Protein AF-A0A952VSL8-F1 (afdb_monomer)

Sequence (160 aa):
MIRKGLMVWLLGTVILASGCTTGPVSQVTELKNSGFMSLWNTYADCKSTSDLAQATSDLTQLRSASQEANEGFILPLPTHLERLVANPTSRVAVDVEAMAVACALHTGELALNQGQTDIARDLLVSVIKLHKEEGSYYVLKAKTLLAKLGQGINVSFNVH

Radius of gyration: 28.3 Å; Cα contacts (8 Å, |Δi|>4): 121; chains: 1; bounding box: 116×32×59 Å

Mean predicted aligned error: 14.36 Å

pLDDT: mean 77.21, std 19.3, range [38.88, 98.5]

Secondary structure (DSSP, 8-state):
--SSSSTTSSSSS-------------HHHHHHHHHHHHHHHHHHHHHH---HHHHHHHHHHHHHHHHHHHH-------HHHHHHHSS-----SS-HHHHHHHHHHHHHHHHHHTT-HHHHHHHHHHHHHH---TTSHHHHHHHHHHHHHHHHHHHS----

Nearest PDB structures (foldseek):
  7np7-assembly1_DB  TM=3.882E-01  e=6.178E+00  Mycobacterium tuberculosis H37Rv
  8amz-assembly1_S  TM=2.641E-01  e=7.979E+00  Spinacia oleracea

Structure (mmCIF, N/CA/C/O backbone):
data_AF-A0A952VSL8-F1
#
_entry.id   AF-A0A952VSL8-F1
#
loop_
_atom_site.group_PDB
_atom_site.id
_atom_site.type_symbol
_atom_site.label_atom_id
_atom_site.label_alt_id
_atom_site.label_comp_id
_atom_site.label_asym_id
_atom_site.label_entity_id
_atom_site.label_seq_id
_atom_site.pdbx_PDB_ins_code
_atom_site.Cartn_x
_atom_site.Cartn_y
_atom_site.Cartn_z
_atom_site.occupancy
_atom_site.B_iso_or_equiv
_atom_site.auth_seq_id
_atom_site.auth_comp_id
_atom_site.auth_asym_id
_atom_site.auth_atom_id
_atom_site.pdbx_PDB_model_num
ATOM 1 N N . MET A 1 1 ? 85.077 13.350 4.348 1.00 45.88 1 MET A N 1
ATOM 2 C CA . MET A 1 1 ? 84.126 12.325 3.855 1.00 45.88 1 MET A CA 1
ATOM 3 C C . MET A 1 1 ? 82.676 12.781 4.071 1.00 45.88 1 MET A C 1
ATOM 5 O O . MET A 1 1 ? 81.963 12.164 4.836 1.00 45.88 1 MET A O 1
ATOM 9 N N . ILE A 1 2 ? 82.206 13.845 3.410 1.00 51.75 2 ILE A N 1
ATOM 10 C CA . ILE A 1 2 ? 80.783 14.253 3.412 1.00 51.75 2 ILE A CA 1
ATOM 11 C C . ILE A 1 2 ? 80.471 14.685 1.979 1.00 51.75 2 ILE A C 1
ATOM 13 O O . ILE A 1 2 ? 80.706 15.831 1.619 1.00 51.75 2 ILE A O 1
ATOM 17 N N . ARG A 1 3 ? 80.097 13.751 1.097 1.00 52.50 3 ARG A N 1
ATOM 18 C CA . ARG A 1 3 ? 79.682 14.110 -0.280 1.00 52.50 3 ARG A CA 1
ATOM 19 C C . ARG A 1 3 ? 78.838 13.071 -1.023 1.00 52.50 3 ARG A C 1
ATOM 21 O O . ARG A 1 3 ? 78.484 13.314 -2.165 1.00 52.50 3 ARG A O 1
ATOM 28 N N . LYS A 1 4 ? 78.491 11.934 -0.407 1.00 48.53 4 LYS A N 1
ATOM 29 C CA . LYS A 1 4 ? 77.766 10.845 -1.094 1.00 48.53 4 LYS A CA 1
ATOM 30 C C . LYS A 1 4 ? 76.334 10.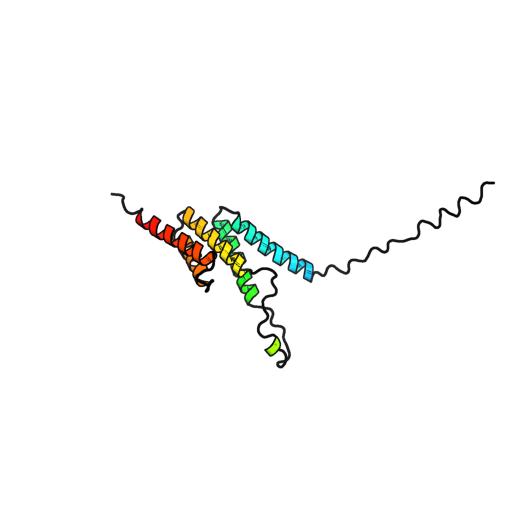603 -0.599 1.00 48.53 4 LYS A C 1
ATOM 32 O O . LYS A 1 4 ? 75.619 9.832 -1.218 1.00 48.53 4 LYS A O 1
ATOM 37 N N . GLY A 1 5 ? 75.899 11.278 0.469 1.00 46.94 5 GLY A N 1
ATOM 38 C CA . GLY A 1 5 ? 74.575 11.053 1.069 1.00 46.94 5 GLY A CA 1
ATOM 39 C C . GLY A 1 5 ? 73.438 11.915 0.514 1.00 46.94 5 GLY A C 1
ATOM 40 O O . GLY A 1 5 ? 72.282 11.586 0.736 1.00 46.94 5 GLY A O 1
ATOM 41 N N . LEU A 1 6 ? 73.733 13.004 -0.207 1.00 50.53 6 LEU A N 1
ATOM 42 C CA . LEU A 1 6 ? 72.692 13.952 -0.635 1.00 50.53 6 LEU A CA 1
ATOM 43 C C . LEU A 1 6 ? 72.021 13.561 -1.964 1.00 50.53 6 LEU A C 1
ATOM 45 O O . LEU A 1 6 ? 70.898 13.967 -2.237 1.00 50.53 6 LEU A O 1
ATOM 49 N N . MET A 1 7 ? 72.685 12.755 -2.798 1.00 48.66 7 MET A N 1
ATOM 50 C CA . MET A 1 7 ? 72.186 12.438 -4.144 1.00 48.66 7 MET A CA 1
ATOM 51 C C . MET A 1 7 ? 71.231 11.232 -4.177 1.00 48.66 7 MET A C 1
ATOM 53 O O . MET A 1 7 ? 70.538 11.026 -5.166 1.00 48.66 7 MET A O 1
ATOM 57 N N . VAL A 1 8 ? 71.149 10.462 -3.084 1.00 50.72 8 VAL A N 1
ATOM 58 C CA . VAL A 1 8 ? 70.276 9.275 -2.955 1.00 50.72 8 VAL A CA 1
ATOM 59 C C . VAL A 1 8 ? 68.987 9.602 -2.188 1.00 50.72 8 VAL A C 1
ATOM 61 O O . VAL A 1 8 ? 68.284 8.716 -1.727 1.00 50.72 8 VAL A O 1
ATOM 64 N N . TRP A 1 9 ? 68.661 10.885 -2.022 1.00 48.38 9 TRP A N 1
ATOM 65 C CA . TRP A 1 9 ? 67.376 11.303 -1.448 1.00 48.38 9 TRP A CA 1
ATOM 66 C C . TRP A 1 9 ? 66.485 12.045 -2.454 1.00 48.38 9 TRP A C 1
ATOM 68 O O . TRP A 1 9 ? 65.303 12.244 -2.209 1.00 48.38 9 TRP A O 1
ATOM 78 N N . LEU A 1 10 ? 67.024 12.384 -3.630 1.00 50.47 10 LEU A N 1
ATOM 79 C CA . LEU A 1 10 ? 66.299 13.065 -4.709 1.00 50.47 10 LEU A CA 1
ATOM 80 C C . LEU A 1 10 ? 65.684 12.117 -5.754 1.00 50.47 10 LEU A C 1
ATOM 82 O O . LEU A 1 10 ? 64.912 12.571 -6.588 1.00 50.47 10 LEU A O 1
ATOM 86 N N . LEU A 1 11 ? 65.982 10.812 -5.707 1.00 50.44 11 LEU A N 1
ATOM 87 C CA . LEU A 1 11 ? 65.423 9.818 -6.641 1.00 50.44 11 LEU A CA 1
ATOM 88 C C . LEU A 1 11 ? 64.222 9.029 -6.083 1.00 50.44 11 LEU A C 1
ATOM 90 O O . LEU A 1 11 ? 63.655 8.207 -6.795 1.00 50.44 11 LEU A O 1
ATOM 94 N N . GLY A 1 12 ? 63.837 9.248 -4.821 1.00 53.00 12 GLY A N 1
ATOM 95 C CA . GLY A 1 12 ? 62.789 8.467 -4.147 1.00 53.00 12 GLY A CA 1
ATOM 96 C C . GLY A 1 12 ? 61.372 9.043 -4.241 1.00 53.00 12 GLY A C 1
ATOM 97 O O . GLY A 1 12 ? 60.427 8.389 -3.816 1.00 53.00 12 GLY A O 1
ATOM 98 N N . THR A 1 13 ? 61.201 10.251 -4.780 1.00 56.59 13 THR A N 1
ATOM 99 C CA . THR A 1 13 ? 59.925 10.995 -4.763 1.00 56.59 13 THR A CA 1
ATOM 100 C C . THR A 1 13 ? 59.254 11.105 -6.134 1.00 56.59 13 THR A C 1
ATOM 102 O O . THR A 1 13 ? 58.374 11.939 -6.330 1.00 56.59 13 THR A O 1
ATOM 105 N N . VAL A 1 14 ? 59.629 10.246 -7.087 1.00 57.12 14 VAL A N 1
ATOM 106 C CA . VAL A 1 14 ? 59.016 10.181 -8.426 1.00 57.12 14 VAL A CA 1
ATOM 107 C C . VAL A 1 14 ? 58.495 8.769 -8.695 1.00 57.12 14 VAL A C 1
ATOM 109 O O . VAL A 1 14 ? 58.847 8.128 -9.676 1.00 57.12 14 VAL A O 1
ATOM 112 N N . ILE A 1 15 ? 57.640 8.257 -7.811 1.00 59.16 15 ILE A N 1
ATOM 113 C CA . ILE A 1 15 ? 56.633 7.271 -8.222 1.00 59.16 15 ILE A CA 1
ATOM 114 C C . ILE A 1 15 ? 55.286 7.917 -7.944 1.00 59.16 15 ILE A C 1
ATOM 116 O O . ILE A 1 15 ? 54.659 7.779 -6.898 1.00 59.16 15 ILE A O 1
ATOM 120 N N . LEU A 1 16 ? 54.951 8.751 -8.919 1.00 56.22 16 LEU A N 1
ATOM 121 C CA . LEU A 1 16 ? 53.681 9.405 -9.119 1.00 56.22 16 LEU A CA 1
ATOM 122 C C . LEU A 1 16 ? 52.579 8.347 -9.139 1.00 56.22 16 LEU A C 1
ATOM 124 O O . LEU A 1 16 ? 52.547 7.493 -10.018 1.00 56.22 16 LEU A O 1
ATOM 128 N N . ALA A 1 17 ? 51.699 8.429 -8.147 1.00 58.47 17 ALA A N 1
ATOM 129 C CA . ALA A 1 17 ? 50.256 8.496 -8.332 1.00 58.47 17 ALA A CA 1
ATOM 130 C C . ALA A 1 17 ? 49.717 7.938 -9.667 1.00 58.47 17 ALA A C 1
ATOM 132 O O . ALA A 1 17 ? 49.154 8.674 -10.474 1.00 58.47 17 ALA A O 1
ATOM 133 N N . SER A 1 18 ? 49.789 6.625 -9.875 1.00 54.34 18 SER A N 1
ATOM 134 C CA . SER A 1 18 ? 48.841 5.923 -10.741 1.00 54.34 18 SER A CA 1
ATOM 135 C C . SER A 1 18 ? 47.558 5.672 -9.945 1.00 54.34 18 SER A C 1
ATOM 137 O O . SER A 1 18 ? 47.170 4.540 -9.669 1.00 54.34 18 SER A O 1
ATOM 139 N N . GLY A 1 19 ? 46.904 6.755 -9.517 1.00 51.16 19 GLY A N 1
ATOM 140 C CA . GLY A 1 19 ? 45.511 6.665 -9.107 1.00 51.16 19 GLY A CA 1
ATOM 141 C C . GLY A 1 19 ? 44.710 6.285 -10.345 1.00 51.16 19 GLY A C 1
ATOM 142 O O . GLY A 1 19 ? 44.740 7.024 -11.329 1.00 51.16 19 GLY A O 1
ATOM 143 N N . CYS A 1 20 ? 44.051 5.123 -10.328 1.00 58.09 20 CYS A N 1
ATOM 144 C CA . CYS A 1 20 ? 43.052 4.770 -11.331 1.00 58.09 20 CYS A CA 1
ATOM 145 C C . CYS A 1 20 ? 42.132 5.974 -11.521 1.00 58.09 20 CYS A C 1
ATOM 147 O O . CYS A 1 20 ? 41.443 6.376 -10.581 1.00 58.09 20 CYS A O 1
ATOM 149 N N . THR A 1 21 ? 42.133 6.565 -12.714 1.00 53.25 21 THR A N 1
ATOM 150 C CA . THR A 1 21 ? 41.111 7.540 -13.054 1.00 53.25 21 THR A CA 1
ATOM 151 C C . THR A 1 21 ? 39.798 6.775 -13.036 1.00 53.25 21 THR A C 1
ATOM 153 O O . THR A 1 21 ? 39.557 5.872 -13.839 1.00 53.25 21 THR A O 1
ATOM 156 N N . THR A 1 22 ? 38.960 7.076 -12.051 1.00 58.69 22 THR A N 1
ATOM 157 C CA . THR A 1 22 ? 37.545 6.763 -12.134 1.00 58.69 22 THR A CA 1
ATOM 158 C C . THR A 1 22 ? 37.076 7.386 -13.442 1.00 58.69 22 THR A C 1
ATOM 160 O O . THR A 1 22 ? 37.094 8.607 -13.605 1.00 58.69 22 THR A O 1
ATOM 163 N N . GLY A 1 23 ? 36.760 6.537 -14.426 1.00 56.03 23 GLY A N 1
ATOM 164 C CA . GLY A 1 23 ? 36.106 6.980 -15.652 1.00 56.03 23 GLY A CA 1
ATOM 165 C C . GLY A 1 23 ? 34.896 7.841 -15.286 1.00 56.03 23 GLY A C 1
ATOM 166 O O . GLY A 1 23 ? 34.385 7.695 -14.169 1.00 56.03 23 GLY A O 1
ATOM 167 N N . PRO A 1 24 ? 34.460 8.756 -16.172 1.00 52.62 24 PRO A N 1
ATOM 168 C CA . PRO A 1 24 ? 33.366 9.665 -15.865 1.00 52.62 24 PRO A CA 1
ATOM 169 C C . PRO A 1 24 ? 32.234 8.853 -15.247 1.00 52.62 24 PRO A C 1
ATOM 171 O O . PRO A 1 24 ? 31.755 7.899 -15.872 1.00 52.62 24 PRO A O 1
ATOM 174 N N . VAL A 1 25 ? 31.892 9.171 -13.990 1.00 50.34 25 VAL A N 1
ATOM 175 C CA . VAL A 1 25 ? 30.727 8.596 -13.321 1.00 50.34 25 VAL A CA 1
ATOM 176 C C . VAL A 1 25 ? 29.603 8.803 -14.309 1.00 50.34 25 VAL A C 1
ATOM 178 O O . VAL A 1 25 ? 29.260 9.932 -14.659 1.00 50.34 25 VAL A O 1
ATOM 181 N N . SER A 1 26 ? 29.157 7.698 -14.899 1.00 50.81 26 SER A N 1
ATOM 182 C CA . SER A 1 26 ? 28.161 7.756 -15.945 1.00 50.81 26 SER A CA 1
ATOM 183 C C . SER A 1 26 ? 26.937 8.357 -15.280 1.00 50.81 26 SER A C 1
ATOM 185 O O . SER A 1 26 ? 26.358 7.727 -14.401 1.00 50.81 26 SER A O 1
ATOM 187 N N . GLN A 1 27 ? 26.562 9.577 -15.665 1.00 51.06 27 GLN A N 1
ATOM 188 C CA . GLN A 1 27 ? 25.383 10.274 -15.135 1.00 51.06 27 GLN A CA 1
ATOM 189 C C . GLN A 1 27 ? 24.129 9.385 -15.218 1.00 51.06 27 GLN A C 1
ATOM 191 O O . GLN A 1 27 ? 23.224 9.481 -14.400 1.00 51.06 27 GLN A O 1
ATOM 196 N N . VAL A 1 28 ? 24.121 8.438 -16.162 1.00 52.19 28 VAL A N 1
ATOM 197 C CA . VAL A 1 28 ? 23.119 7.377 -16.317 1.00 52.19 28 VAL A CA 1
ATOM 198 C C . VAL A 1 28 ? 23.053 6.421 -15.113 1.00 52.19 28 VAL A C 1
ATOM 200 O O . VAL A 1 28 ? 21.965 5.998 -14.734 1.00 52.19 28 VAL A O 1
ATOM 203 N N . THR A 1 29 ? 24.185 6.061 -14.507 1.00 50.28 29 THR A N 1
ATOM 204 C CA . THR A 1 29 ? 24.248 5.207 -13.309 1.00 50.28 29 THR A CA 1
ATOM 205 C C . THR A 1 29 ? 23.801 5.975 -12.068 1.00 50.28 29 THR A C 1
ATOM 207 O O . THR A 1 29 ? 23.069 5.427 -11.251 1.00 50.28 29 THR A O 1
ATOM 210 N N . GLU A 1 30 ? 24.173 7.250 -11.949 1.00 47.84 30 GLU A N 1
ATOM 211 C CA . GLU A 1 30 ? 23.774 8.113 -10.829 1.00 47.84 30 GLU A CA 1
ATOM 212 C C . GLU A 1 30 ? 22.266 8.428 -10.853 1.00 47.84 30 GLU A C 1
ATOM 214 O O . GLU A 1 30 ? 21.598 8.299 -9.829 1.00 47.84 30 GLU A O 1
ATOM 219 N N . LEU A 1 31 ? 21.701 8.707 -12.037 1.00 50.75 31 LEU A N 1
ATOM 220 C CA . LEU A 1 31 ? 20.264 8.942 -12.236 1.00 50.75 31 LEU A CA 1
ATOM 221 C C . LEU A 1 31 ? 19.409 7.680 -12.007 1.00 50.75 31 LEU A C 1
ATOM 223 O O . LEU A 1 31 ? 18.290 7.759 -11.507 1.00 50.75 31 LEU A O 1
ATOM 227 N N . LYS A 1 32 ? 19.925 6.492 -12.347 1.00 55.00 32 LYS A N 1
ATOM 228 C CA . LYS A 1 32 ? 19.239 5.221 -12.055 1.00 55.00 32 LYS A CA 1
ATOM 229 C C . LYS A 1 32 ? 19.291 4.866 -10.571 1.00 55.00 32 LYS A C 1
ATOM 231 O O . LYS A 1 32 ? 18.315 4.340 -10.039 1.00 55.00 32 LYS A O 1
ATOM 236 N N . ASN A 1 33 ? 20.408 5.163 -9.906 1.00 56.66 33 ASN A N 1
ATOM 237 C CA . ASN A 1 33 ? 20.562 4.911 -8.478 1.00 56.66 33 ASN A CA 1
ATOM 238 C C . ASN A 1 33 ? 19.663 5.844 -7.649 1.00 56.66 33 ASN A C 1
ATOM 240 O O . ASN A 1 33 ? 19.052 5.398 -6.683 1.00 56.66 33 ASN A O 1
ATOM 244 N N . SER A 1 34 ? 19.508 7.109 -8.061 1.00 61.25 34 SER A N 1
ATOM 245 C CA . SER A 1 34 ? 18.589 8.044 -7.402 1.00 61.25 34 SER A CA 1
ATOM 246 C C . SER A 1 34 ? 17.120 7.640 -7.563 1.00 61.25 34 SER A C 1
ATOM 248 O O . SER A 1 34 ? 16.379 7.693 -6.586 1.00 61.25 34 SER A O 1
ATOM 250 N N . GLY A 1 35 ? 16.709 7.155 -8.742 1.00 76.88 35 GLY A N 1
ATOM 251 C CA . GLY A 1 35 ? 15.349 6.647 -8.964 1.00 76.88 35 GLY A CA 1
A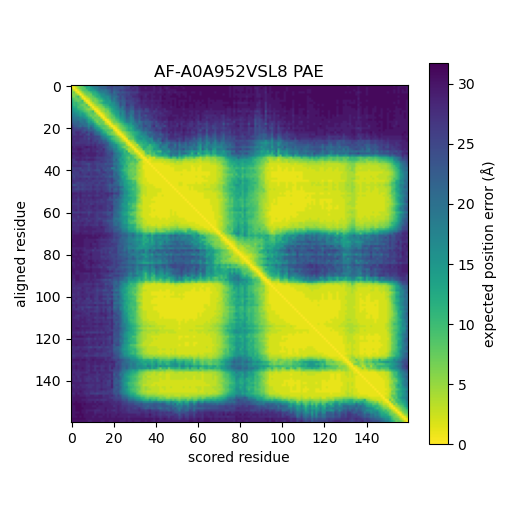TOM 252 C C . GLY A 1 35 ? 15.023 5.419 -8.109 1.00 76.88 35 GLY A C 1
ATOM 253 O O . GLY A 1 35 ? 13.994 5.385 -7.436 1.00 76.88 35 GLY A O 1
ATOM 254 N N . PHE A 1 36 ? 15.930 4.435 -8.067 1.00 77.38 36 PHE A N 1
ATOM 255 C CA . PHE A 1 36 ? 15.766 3.251 -7.219 1.00 77.38 36 PHE A CA 1
ATOM 256 C C . PHE A 1 36 ? 15.694 3.609 -5.728 1.00 77.38 36 PHE A C 1
ATOM 258 O O . PHE A 1 36 ? 14.758 3.202 -5.039 1.00 77.38 36 PHE A O 1
ATOM 265 N N . MET A 1 37 ? 16.660 4.391 -5.237 1.00 86.00 37 MET A N 1
ATOM 266 C CA . MET A 1 37 ? 16.702 4.787 -3.828 1.00 86.00 37 MET A CA 1
ATOM 267 C C . MET A 1 37 ? 15.488 5.634 -3.445 1.00 86.00 37 MET A C 1
ATOM 269 O O . MET A 1 37 ? 14.976 5.481 -2.342 1.00 86.00 37 MET A O 1
ATOM 273 N N . SER A 1 38 ? 14.977 6.469 -4.356 1.00 89.56 38 SER A N 1
ATOM 274 C CA . SER A 1 38 ? 13.735 7.211 -4.133 1.00 89.56 38 SER A CA 1
ATOM 275 C C . SER A 1 38 ? 12.553 6.271 -3.910 1.00 89.56 38 SER A C 1
ATOM 277 O O . SER A 1 38 ? 11.843 6.438 -2.927 1.00 89.56 38 SER A O 1
ATOM 279 N N . LEU A 1 39 ? 12.356 5.267 -4.773 1.00 91.50 39 LEU A N 1
ATOM 280 C CA . LEU A 1 39 ? 11.256 4.306 -4.620 1.00 91.50 39 LEU A CA 1
ATOM 281 C C . LEU A 1 39 ? 11.387 3.494 -3.332 1.00 91.50 39 LEU A C 1
ATOM 283 O O . LEU A 1 39 ? 10.398 3.267 -2.636 1.00 91.50 39 LEU A O 1
ATOM 287 N N . TRP A 1 40 ? 12.608 3.071 -3.005 1.00 92.94 40 TRP A N 1
ATOM 288 C CA . TRP A 1 40 ? 12.882 2.352 -1.767 1.00 92.94 40 TRP A CA 1
ATOM 289 C C . TRP A 1 40 ? 12.556 3.192 -0.530 1.00 92.94 40 TRP A C 1
ATOM 291 O O . TRP A 1 40 ? 11.915 2.684 0.388 1.00 92.94 40 TRP A O 1
ATOM 301 N N . ASN A 1 41 ? 12.939 4.472 -0.528 1.00 94.75 41 ASN A N 1
ATOM 302 C CA . ASN A 1 41 ? 12.623 5.400 0.555 1.00 94.75 41 ASN A CA 1
ATOM 303 C C . ASN A 1 41 ? 11.111 5.610 0.679 1.00 94.75 41 ASN A C 1
ATOM 305 O O . ASN A 1 41 ? 10.578 5.377 1.755 1.00 94.75 41 ASN A O 1
ATOM 309 N N . THR A 1 42 ? 10.402 5.906 -0.417 1.00 96.75 42 THR A N 1
ATOM 310 C CA . THR A 1 42 ? 8.932 6.036 -0.414 1.00 96.75 42 THR A CA 1
ATOM 311 C C . THR A 1 42 ? 8.250 4.789 0.164 1.00 96.75 42 THR A C 1
ATOM 313 O O . THR A 1 42 ? 7.308 4.879 0.949 1.00 96.75 42 THR A O 1
ATOM 316 N N . TYR A 1 43 ? 8.726 3.594 -0.192 1.00 96.69 43 TYR A N 1
ATOM 317 C CA . TYR A 1 43 ? 8.213 2.349 0.378 1.00 96.69 43 TYR A CA 1
ATOM 318 C C . TYR A 1 43 ? 8.521 2.203 1.872 1.00 96.69 43 TYR A C 1
ATOM 320 O O . TYR A 1 43 ? 7.636 1.817 2.640 1.00 96.69 43 TYR A O 1
ATOM 328 N N . ALA A 1 44 ? 9.751 2.495 2.292 1.00 97.38 44 ALA A N 1
ATOM 329 C CA . ALA A 1 44 ? 10.151 2.429 3.693 1.00 97.38 44 ALA A CA 1
ATOM 330 C C . ALA A 1 44 ? 9.355 3.424 4.558 1.00 97.38 44 ALA A C 1
ATOM 332 O O . ALA A 1 44 ? 8.892 3.062 5.645 1.00 97.38 44 ALA A O 1
ATOM 333 N N . ASP A 1 45 ? 9.129 4.632 4.046 1.00 98.12 45 ASP A N 1
ATOM 334 C CA . ASP A 1 45 ? 8.324 5.677 4.677 1.00 98.12 45 ASP A CA 1
ATOM 335 C C . ASP A 1 45 ? 6.869 5.217 4.808 1.00 98.12 45 ASP A C 1
ATOM 337 O O . ASP A 1 45 ? 6.345 5.158 5.925 1.00 98.12 45 ASP A O 1
ATOM 341 N N . CYS A 1 46 ? 6.264 4.719 3.722 1.00 98.44 46 CYS A N 1
ATOM 342 C CA . CYS A 1 46 ? 4.918 4.150 3.768 1.00 98.44 46 CYS A CA 1
ATOM 343 C C . CYS A 1 46 ? 4.788 3.033 4.813 1.00 98.44 46 CYS A C 1
ATOM 345 O O . CYS A 1 46 ? 3.798 2.958 5.536 1.00 98.44 46 CYS A O 1
ATOM 347 N N . LYS A 1 47 ? 5.781 2.140 4.911 1.00 97.50 47 LYS A N 1
ATOM 348 C CA . LYS A 1 47 ? 5.745 0.999 5.836 1.00 97.50 47 LYS A CA 1
ATOM 349 C C . LYS A 1 47 ? 5.952 1.371 7.299 1.00 97.50 47 LYS A C 1
ATOM 351 O O . LYS A 1 47 ? 5.557 0.580 8.158 1.00 97.50 47 LYS A O 1
ATOM 356 N N . SER A 1 48 ? 6.582 2.505 7.579 1.00 97.94 48 SER A N 1
ATOM 357 C CA . SER A 1 48 ? 6.922 2.935 8.937 1.00 97.94 48 SER A CA 1
ATOM 358 C C . SER A 1 48 ? 5.986 4.010 9.485 1.00 97.94 48 SER A C 1
ATOM 360 O O . SER A 1 48 ? 5.832 4.110 10.703 1.00 97.94 48 SER A O 1
ATOM 362 N N . THR A 1 49 ? 5.327 4.778 8.616 1.00 98.06 49 THR A N 1
ATOM 363 C CA . THR A 1 49 ? 4.424 5.848 9.037 1.00 98.06 49 THR A CA 1
ATOM 364 C C . THR A 1 49 ? 3.135 5.321 9.676 1.00 98.06 49 THR A C 1
ATOM 366 O O . THR A 1 49 ? 2.598 4.267 9.314 1.00 98.06 49 THR A O 1
ATOM 369 N N . SER A 1 50 ? 2.614 6.093 10.628 1.00 98.00 50 SER A N 1
ATOM 370 C CA . SER A 1 50 ? 1.274 5.952 11.210 1.00 98.00 50 SER A CA 1
ATOM 371 C C . SER A 1 50 ? 0.318 7.067 10.765 1.00 98.00 50 SER A C 1
ATOM 373 O O . SER A 1 50 ? -0.842 7.086 11.181 1.00 98.00 50 SER A O 1
ATOM 375 N N . ASP A 1 51 ? 0.781 7.986 9.913 1.00 98.19 51 ASP A N 1
ATOM 376 C CA . ASP A 1 51 ? -0.042 9.021 9.294 1.00 98.19 51 ASP A CA 1
ATOM 377 C C . ASP A 1 51 ? -0.683 8.468 8.014 1.00 98.19 51 ASP A C 1
ATOM 379 O O . ASP A 1 51 ? 0.004 8.050 7.078 1.00 98.19 51 ASP A O 1
ATOM 383 N N . LEU A 1 52 ? -2.020 8.458 7.972 1.00 98.00 52 LEU A N 1
ATOM 384 C CA . LEU A 1 52 ? -2.759 7.912 6.838 1.00 98.00 52 LEU A CA 1
ATOM 385 C C . LEU A 1 52 ? -2.609 8.771 5.583 1.00 98.00 52 LEU A C 1
ATOM 387 O O . LEU A 1 52 ? -2.565 8.222 4.480 1.00 98.00 52 LEU A O 1
ATOM 391 N N . ALA A 1 53 ? -2.522 10.092 5.730 1.00 98.06 53 ALA A N 1
ATOM 392 C CA . ALA A 1 53 ? -2.341 10.991 4.600 1.00 98.06 53 ALA A CA 1
ATOM 393 C C . ALA A 1 53 ? -0.969 10.761 3.959 1.00 98.06 53 ALA A C 1
ATOM 395 O O . ALA A 1 53 ? -0.885 10.602 2.740 1.00 98.06 53 ALA A O 1
ATOM 396 N N . GLN A 1 54 ? 0.077 10.632 4.783 1.00 98.38 54 GLN A N 1
ATOM 397 C CA . GLN A 1 54 ? 1.418 10.293 4.309 1.00 98.38 54 GLN A CA 1
ATOM 398 C C . GLN A 1 54 ? 1.432 8.926 3.612 1.00 98.38 54 GLN A C 1
ATOM 400 O O . GLN A 1 54 ? 1.825 8.836 2.452 1.00 98.38 54 GLN A O 1
ATOM 405 N N . ALA A 1 55 ? 0.894 7.881 4.254 1.00 98.50 55 ALA A N 1
ATOM 406 C CA . ALA A 1 55 ? 0.838 6.538 3.671 1.00 98.50 55 ALA A CA 1
ATOM 407 C C . ALA A 1 55 ? 0.050 6.488 2.347 1.00 98.50 55 ALA A C 1
ATOM 409 O O . ALA A 1 55 ? 0.353 5.694 1.457 1.00 98.50 55 ALA A O 1
ATOM 410 N N . THR A 1 56 ? -0.980 7.325 2.201 1.00 98.25 56 THR A N 1
ATOM 411 C CA . THR A 1 56 ? -1.767 7.437 0.962 1.00 98.25 56 THR A CA 1
ATOM 412 C C . THR A 1 56 ? -0.989 8.161 -0.137 1.00 98.25 56 THR A C 1
ATOM 414 O O . THR A 1 56 ? -1.045 7.755 -1.303 1.00 98.25 56 THR A O 1
ATOM 417 N N . SER A 1 57 ? -0.245 9.210 0.221 1.00 98.38 57 SER A N 1
ATOM 418 C CA . SER A 1 57 ? 0.643 9.927 -0.697 1.00 98.38 57 SER A CA 1
ATOM 419 C C . SER A 1 57 ? 1.741 9.005 -1.231 1.00 98.38 57 SER A C 1
ATOM 421 O O . SER A 1 57 ? 1.890 8.860 -2.446 1.00 98.38 57 SER A O 1
ATOM 423 N N . ASP A 1 58 ? 2.436 8.302 -0.337 1.00 98.31 58 ASP A N 1
ATOM 424 C CA . ASP A 1 58 ? 3.513 7.375 -0.695 1.00 98.31 58 ASP A CA 1
ATOM 425 C C . ASP A 1 58 ? 2.997 6.230 -1.577 1.00 98.31 58 ASP A C 1
ATOM 427 O O . ASP A 1 58 ? 3.593 5.890 -2.601 1.00 98.31 58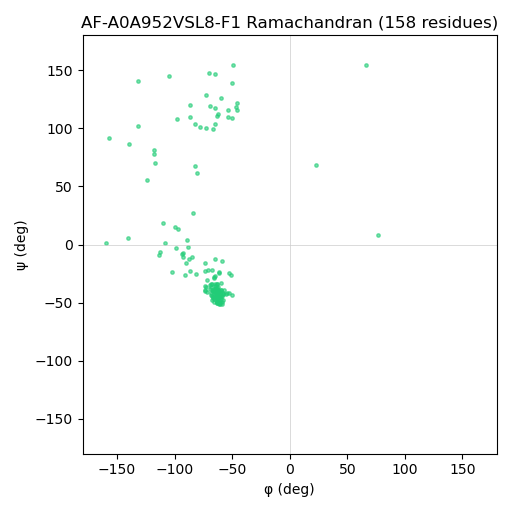 ASP A O 1
ATOM 431 N N . LEU A 1 59 ? 1.824 5.679 -1.238 1.00 97.88 59 LEU A N 1
ATOM 432 C CA . LEU A 1 59 ? 1.152 4.675 -2.061 1.00 97.88 59 LEU A CA 1
ATOM 433 C C . LEU A 1 59 ? 0.857 5.185 -3.474 1.00 97.88 59 LEU A C 1
ATOM 435 O O . LEU A 1 59 ? 1.017 4.446 -4.447 1.00 97.88 59 LEU A O 1
ATOM 439 N N . THR A 1 60 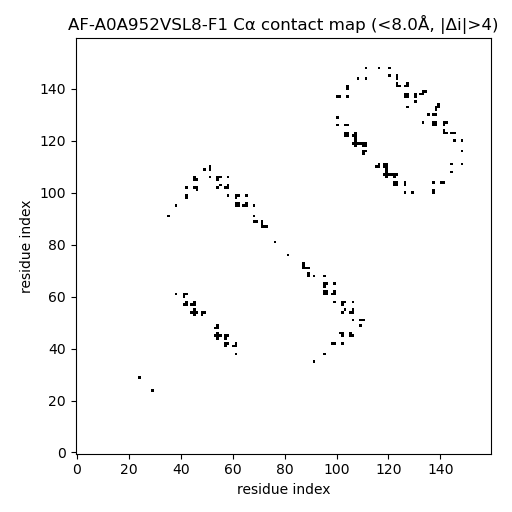? 0.392 6.426 -3.594 1.00 97.31 60 THR A N 1
ATOM 440 C CA . THR A 1 60 ? 0.082 7.029 -4.894 1.00 97.31 60 THR A CA 1
ATOM 441 C C . THR A 1 60 ? 1.344 7.140 -5.741 1.00 97.31 60 THR A C 1
ATOM 443 O O . THR A 1 60 ? 1.332 6.735 -6.901 1.00 97.31 60 THR A O 1
ATOM 446 N N . GLN A 1 61 ? 2.453 7.585 -5.147 1.00 96.12 61 GLN A N 1
ATOM 447 C CA . GLN A 1 61 ? 3.739 7.666 -5.833 1.00 96.12 61 GLN A CA 1
ATOM 448 C C . GLN A 1 61 ? 4.232 6.288 -6.308 1.00 96.12 61 GLN A C 1
ATOM 450 O O . GLN A 1 61 ? 4.638 6.146 -7.462 1.00 96.12 61 GLN A O 1
ATOM 455 N N . LEU A 1 62 ? 4.144 5.255 -5.461 1.00 94.56 62 LEU A N 1
ATOM 456 C CA . LEU A 1 62 ? 4.534 3.887 -5.830 1.00 94.56 62 LEU A CA 1
ATOM 457 C C . LEU A 1 62 ? 3.653 3.302 -6.940 1.00 94.56 62 LEU A C 1
ATOM 459 O O . LEU A 1 62 ? 4.158 2.608 -7.820 1.00 94.56 62 LEU A O 1
ATOM 463 N N . ARG A 1 63 ? 2.344 3.584 -6.932 1.00 93.94 63 ARG A N 1
ATOM 464 C CA . ARG A 1 63 ? 1.425 3.142 -7.993 1.00 93.94 63 ARG A CA 1
ATOM 465 C C . ARG A 1 63 ? 1.755 3.781 -9.336 1.00 93.94 63 ARG A C 1
ATOM 467 O O . ARG A 1 63 ? 1.813 3.058 -10.326 1.00 93.94 63 ARG A O 1
ATOM 474 N N . SER A 1 64 ? 2.014 5.088 -9.364 1.00 91.88 64 SER A N 1
ATOM 475 C CA . SER A 1 64 ? 2.432 5.776 -10.591 1.00 91.88 64 SER A CA 1
ATOM 476 C C . SER A 1 64 ? 3.737 5.189 -11.134 1.00 91.88 64 SER A C 1
ATOM 478 O O . SER A 1 64 ? 3.815 4.835 -12.305 1.00 91.88 64 SER A O 1
ATOM 480 N N . ALA A 1 65 ? 4.727 4.963 -10.267 1.00 89.00 65 ALA A N 1
ATOM 481 C CA . ALA A 1 65 ? 5.992 4.354 -10.671 1.00 89.00 65 ALA A CA 1
ATOM 482 C C . ALA A 1 65 ? 5.839 2.901 -11.153 1.00 89.00 65 ALA A C 1
ATOM 484 O O . ALA A 1 65 ? 6.533 2.475 -12.072 1.00 89.00 65 ALA A O 1
ATOM 485 N N . SER A 1 66 ? 4.928 2.128 -10.555 1.00 86.94 66 SER A N 1
ATOM 486 C CA . SER A 1 66 ? 4.610 0.767 -11.002 1.00 86.94 66 SER A CA 1
ATOM 487 C C . SER A 1 66 ? 3.985 0.757 -12.401 1.00 86.94 66 SER A C 1
ATOM 489 O O . SER A 1 66 ? 4.311 -0.112 -13.209 1.00 86.94 66 SER A O 1
ATOM 491 N N . GLN A 1 67 ? 3.135 1.739 -12.714 1.00 84.19 67 GLN A N 1
ATOM 492 C CA . GLN A 1 67 ? 2.575 1.912 -14.056 1.00 84.19 67 GLN A CA 1
ATOM 493 C C . GLN A 1 67 ? 3.667 2.266 -15.073 1.00 84.19 67 GLN A C 1
ATOM 495 O O . GLN A 1 67 ? 3.799 1.570 -16.076 1.00 84.19 67 GLN A O 1
ATOM 500 N N . GLU A 1 68 ? 4.513 3.255 -14.775 1.00 80.81 68 GLU A N 1
ATOM 501 C CA . GLU A 1 68 ? 5.641 3.642 -15.638 1.00 80.81 68 GLU A CA 1
ATOM 502 C C . GLU A 1 68 ? 6.626 2.481 -15.867 1.00 80.81 68 GLU A C 1
ATOM 504 O O . GLU A 1 68 ? 7.113 2.264 -16.977 1.00 80.81 68 GLU A O 1
ATOM 509 N N . ALA A 1 69 ? 6.899 1.682 -14.830 1.00 73.81 69 ALA A N 1
ATOM 510 C CA . ALA A 1 69 ? 7.775 0.517 -14.928 1.00 73.81 69 ALA A CA 1
ATOM 511 C C . ALA A 1 69 ? 7.205 -0.591 -15.831 1.00 73.81 69 ALA A C 1
ATOM 513 O O . ALA A 1 69 ? 7.989 -1.348 -16.415 1.00 73.81 69 ALA A O 1
ATOM 514 N N . ASN A 1 70 ? 5.877 -0.681 -15.942 1.00 67.12 70 ASN A N 1
ATOM 515 C CA . ASN A 1 70 ? 5.171 -1.618 -16.815 1.00 67.12 70 ASN A CA 1
ATOM 516 C C . ASN A 1 70 ? 5.084 -1.136 -18.269 1.00 67.12 70 ASN A C 1
ATOM 518 O O . ASN A 1 70 ? 5.003 -1.970 -19.168 1.00 67.12 70 ASN A O 1
ATOM 522 N N . GLU A 1 71 ? 5.138 0.175 -18.523 1.00 65.12 71 GLU A N 1
ATOM 523 C CA . GLU A 1 71 ? 5.102 0.716 -19.889 1.00 65.12 71 GLU A CA 1
ATOM 524 C C . GLU A 1 71 ? 6.358 0.370 -20.703 1.00 65.12 71 GLU A C 1
ATOM 526 O O . GLU A 1 71 ? 6.280 0.268 -21.926 1.00 65.12 71 GLU A O 1
ATOM 531 N N . GLY A 1 72 ? 7.473 0.063 -20.031 1.00 58.62 72 GLY A N 1
ATOM 532 C CA . GLY A 1 72 ? 8.655 -0.551 -20.632 1.00 58.62 72 GLY A CA 1
ATOM 533 C C . GLY A 1 72 ? 9.383 0.330 -21.656 1.00 58.62 72 GLY A C 1
ATOM 534 O O . GLY A 1 72 ? 8.842 1.216 -22.309 1.00 58.62 72 GLY A O 1
ATOM 535 N N . PHE A 1 73 ? 10.678 0.084 -21.834 1.00 61.38 73 PHE A N 1
ATOM 536 C CA . PHE A 1 73 ? 11.417 0.692 -22.938 1.00 61.38 73 PHE A CA 1
ATOM 537 C C . PHE A 1 73 ? 11.272 -0.187 -24.184 1.00 61.38 73 PHE A C 1
ATOM 539 O O . PHE A 1 73 ? 11.848 -1.277 -24.246 1.00 61.38 73 PHE A O 1
ATOM 546 N N . ILE A 1 74 ? 10.530 0.291 -25.185 1.00 58.94 74 ILE A N 1
ATOM 547 C CA . ILE A 1 74 ? 10.493 -0.319 -26.518 1.00 58.94 74 ILE A CA 1
ATOM 548 C C . ILE A 1 74 ? 11.768 0.107 -27.253 1.00 58.94 74 ILE A C 1
ATOM 550 O O . ILE A 1 74 ? 11.874 1.232 -27.743 1.00 58.94 74 ILE A O 1
ATOM 554 N N . LEU A 1 75 ? 12.763 -0.779 -27.323 1.00 61.72 75 LEU A N 1
ATOM 555 C CA . LEU A 1 75 ? 13.922 -0.556 -28.186 1.00 61.72 75 LEU A CA 1
ATOM 556 C C . LEU A 1 75 ? 13.445 -0.682 -29.646 1.00 61.72 75 LEU A C 1
ATOM 558 O O . LEU A 1 75 ? 12.970 -1.762 -30.005 1.00 61.72 75 LEU A O 1
ATOM 562 N N . PRO A 1 76 ? 13.559 0.360 -30.495 1.00 63.94 76 PRO A N 1
ATOM 563 C CA . PRO A 1 76 ? 13.189 0.255 -31.900 1.00 63.94 76 PRO A CA 1
ATOM 564 C C . PRO A 1 76 ? 14.157 -0.711 -32.580 1.00 63.94 76 PRO A C 1
ATOM 566 O O . PRO A 1 76 ? 15.302 -0.377 -32.888 1.00 63.94 76 PRO A O 1
ATOM 569 N N . LEU A 1 77 ? 13.705 -1.946 -32.751 1.00 70.19 77 LEU A N 1
ATOM 570 C CA . LEU A 1 77 ? 14.478 -3.025 -33.336 1.00 70.19 77 LEU A CA 1
ATOM 571 C C . LEU A 1 77 ? 13.990 -3.291 -34.760 1.00 70.19 77 LEU A C 1
ATOM 573 O O . LEU A 1 77 ? 12.792 -3.206 -35.023 1.00 70.19 77 LEU A O 1
ATOM 577 N N . PRO A 1 78 ? 14.889 -3.665 -35.687 1.00 80.38 78 PRO A N 1
ATOM 578 C CA . PRO A 1 78 ? 14.479 -4.246 -36.958 1.00 80.38 78 PRO A CA 1
ATOM 579 C C . PRO A 1 78 ? 13.487 -5.394 -36.718 1.00 80.38 78 PRO A C 1
ATOM 581 O O . PRO A 1 78 ? 13.699 -6.212 -35.821 1.00 80.38 78 PRO A O 1
ATOM 584 N N . THR A 1 79 ? 12.437 -5.489 -37.535 1.00 77.00 79 THR A N 1
ATOM 585 C CA . THR A 1 79 ? 11.278 -6.397 -37.353 1.00 77.00 79 THR A CA 1
ATOM 586 C C . THR A 1 79 ? 11.635 -7.876 -37.139 1.00 77.00 79 THR A C 1
ATOM 588 O O . THR A 1 79 ? 10.874 -8.633 -36.536 1.00 77.00 79 THR A O 1
ATOM 591 N N . HIS A 1 80 ? 12.809 -8.313 -37.604 1.00 73.06 80 HIS A N 1
ATOM 592 C CA . HIS A 1 80 ? 13.329 -9.665 -37.374 1.00 73.06 80 HIS A CA 1
ATOM 593 C C . HIS A 1 80 ? 13.799 -9.915 -35.932 1.00 73.06 80 HIS A C 1
ATOM 595 O O . HIS A 1 80 ? 13.716 -11.045 -35.457 1.00 73.06 80 HIS A O 1
ATOM 601 N N . LEU A 1 81 ? 14.279 -8.882 -35.237 1.00 71.81 81 LEU A N 1
ATOM 602 C CA . LEU A 1 81 ? 14.753 -8.959 -33.853 1.00 71.81 81 LEU A CA 1
ATOM 603 C C . LEU A 1 81 ? 13.640 -8.681 -32.848 1.00 71.81 81 LEU A C 1
ATOM 605 O O . LEU A 1 81 ? 13.690 -9.206 -31.745 1.00 71.81 81 LEU A O 1
ATOM 609 N N . GLU A 1 82 ? 12.616 -7.923 -33.237 1.00 67.00 82 GLU A N 1
ATOM 610 C CA . GLU A 1 82 ? 11.488 -7.549 -32.380 1.00 67.00 82 GLU A CA 1
ATOM 611 C C . GLU A 1 82 ? 10.826 -8.774 -31.723 1.00 67.00 82 GLU A C 1
ATOM 613 O O . GLU A 1 82 ? 10.617 -8.789 -30.515 1.00 67.00 82 GLU A O 1
ATOM 618 N N . ARG A 1 83 ? 10.636 -9.878 -32.464 1.00 67.62 83 ARG A N 1
ATOM 619 C CA . ARG A 1 83 ? 10.095 -11.142 -31.916 1.00 67.62 83 ARG A CA 1
ATOM 620 C C . ARG A 1 83 ? 10.952 -11.786 -30.823 1.00 67.62 83 ARG A C 1
ATOM 622 O O . ARG A 1 83 ? 10.422 -12.551 -30.026 1.00 67.62 83 ARG A O 1
ATOM 629 N N . LEU A 1 84 ? 12.253 -11.506 -30.789 1.00 68.19 84 LEU A N 1
ATOM 630 C CA . LEU A 1 84 ? 13.176 -12.061 -29.795 1.00 68.19 84 LEU A CA 1
ATOM 631 C C . LEU A 1 84 ? 13.181 -11.250 -28.490 1.00 68.19 84 LEU A C 1
ATOM 633 O O . LEU A 1 84 ? 13.760 -11.696 -27.503 1.00 68.19 84 LEU A O 1
ATOM 637 N N . VAL A 1 85 ? 12.564 -10.062 -28.483 1.00 64.50 85 VAL A N 1
ATOM 638 C CA . VAL A 1 85 ? 12.652 -9.094 -27.375 1.00 64.50 85 VAL A CA 1
ATOM 639 C C . VAL A 1 85 ? 11.326 -8.390 -27.066 1.00 64.50 85 VAL A C 1
ATOM 641 O O . VAL A 1 85 ? 11.299 -7.528 -26.197 1.00 64.50 85 VAL A O 1
ATOM 644 N N . ALA A 1 86 ? 10.226 -8.785 -27.722 1.00 57.91 86 ALA A N 1
ATOM 645 C CA . ALA A 1 86 ? 8.900 -8.150 -27.670 1.00 57.91 86 ALA A CA 1
ATOM 646 C C . ALA A 1 86 ? 8.263 -8.059 -26.272 1.00 57.91 86 ALA A C 1
ATOM 648 O O . ALA A 1 86 ? 7.310 -7.312 -26.091 1.00 57.91 86 ALA A O 1
ATOM 649 N N . ASN A 1 87 ? 8.786 -8.788 -25.286 1.00 56.03 87 ASN A N 1
ATOM 650 C CA . ASN A 1 87 ? 8.431 -8.612 -23.882 1.00 56.03 87 ASN A CA 1
ATOM 651 C C . ASN A 1 87 ? 9.681 -8.197 -23.104 1.00 56.03 87 ASN A C 1
ATOM 653 O O . ASN A 1 87 ? 10.296 -9.049 -22.454 1.00 56.03 87 ASN A O 1
ATOM 657 N N . PRO A 1 88 ? 10.112 -6.925 -23.182 1.00 53.59 88 PRO A N 1
ATOM 658 C CA . PRO A 1 88 ? 11.166 -6.455 -22.305 1.00 53.59 88 PRO A CA 1
ATOM 659 C C . PRO A 1 88 ? 10.631 -6.500 -20.872 1.00 53.59 88 PRO A C 1
ATOM 661 O O . PRO A 1 88 ? 9.837 -5.657 -20.464 1.00 53.59 88 PRO A O 1
ATOM 664 N N . THR A 1 89 ? 11.050 -7.500 -20.096 1.00 53.22 89 THR A N 1
ATOM 665 C CA . THR A 1 89 ? 10.795 -7.526 -18.657 1.00 53.22 89 THR A CA 1
ATOM 666 C C . THR A 1 89 ? 11.440 -6.283 -18.058 1.00 53.22 89 THR A C 1
ATOM 668 O O . THR A 1 89 ? 12.627 -6.023 -18.294 1.00 53.22 89 THR A O 1
ATOM 671 N N . SER A 1 90 ? 10.653 -5.497 -17.324 1.00 54.22 90 SER A N 1
ATOM 672 C CA . SER A 1 90 ? 11.124 -4.310 -16.616 1.00 54.22 90 SER A CA 1
ATOM 673 C C . SER A 1 90 ? 12.426 -4.631 -15.872 1.00 54.22 90 SER A C 1
ATOM 675 O O . SER A 1 90 ? 12.482 -5.568 -15.079 1.00 54.22 90 SER A O 1
ATOM 677 N N . ARG A 1 91 ? 13.516 -3.905 -16.166 1.00 57.19 91 ARG A N 1
ATOM 678 C CA . ARG A 1 91 ? 14.840 -4.141 -15.551 1.00 57.19 91 ARG A CA 1
ATOM 679 C C . ARG A 1 91 ? 14.987 -3.454 -14.194 1.00 57.19 91 ARG A C 1
ATOM 681 O O . ARG A 1 91 ? 16.099 -3.082 -13.813 1.00 57.19 91 ARG A O 1
ATOM 688 N N . VAL A 1 92 ? 13.886 -3.229 -13.484 1.00 58.16 92 VAL A N 1
ATOM 689 C CA . VAL A 1 92 ? 13.967 -2.727 -12.115 1.00 58.16 92 VAL A CA 1
ATOM 690 C C . VAL A 1 92 ? 14.458 -3.882 -11.245 1.00 58.16 92 VAL A C 1
ATOM 692 O O . VAL A 1 92 ? 13.938 -4.991 -11.314 1.00 58.16 92 VAL A O 1
ATOM 695 N N . ALA A 1 93 ? 15.500 -3.640 -10.449 1.00 63.91 93 ALA A N 1
ATOM 696 C CA . ALA A 1 93 ? 16.056 -4.648 -9.542 1.00 63.91 93 ALA A CA 1
ATOM 697 C C . ALA A 1 93 ? 15.073 -5.056 -8.425 1.00 63.91 93 ALA A C 1
ATOM 699 O O . ALA A 1 93 ? 15.312 -6.035 -7.722 1.00 63.91 93 ALA A O 1
ATOM 700 N N . VAL A 1 94 ? 13.986 -4.299 -8.264 1.00 72.00 94 VAL A N 1
ATOM 701 C CA . VAL A 1 94 ? 12.923 -4.511 -7.287 1.00 72.00 94 VAL A CA 1
ATOM 702 C C . VAL A 1 94 ? 11.571 -4.420 -7.983 1.00 72.00 94 VAL A C 1
ATOM 704 O O . VAL A 1 94 ? 11.359 -3.586 -8.860 1.00 72.00 94 VAL A O 1
ATOM 707 N N . ASP A 1 95 ? 10.660 -5.295 -7.577 1.00 85.12 95 ASP A N 1
ATOM 708 C CA . ASP A 1 95 ? 9.280 -5.307 -8.041 1.00 85.12 95 ASP A CA 1
ATOM 709 C C . ASP A 1 95 ? 8.505 -4.130 -7.419 1.00 85.12 95 ASP A C 1
ATOM 711 O O . ASP A 1 95 ? 8.102 -4.160 -6.252 1.00 85.12 95 ASP A O 1
ATOM 715 N N . VAL A 1 96 ? 8.331 -3.062 -8.203 1.00 88.88 96 VAL A N 1
ATOM 716 C CA . VAL A 1 96 ? 7.619 -1.843 -7.781 1.00 88.88 96 VAL A CA 1
ATOM 717 C C . VAL A 1 96 ? 6.133 -2.126 -7.529 1.00 88.88 96 VAL A C 1
ATOM 719 O O . VAL A 1 96 ? 5.530 -1.490 -6.663 1.00 88.88 96 VAL A O 1
ATOM 722 N N . GLU A 1 97 ? 5.539 -3.107 -8.219 1.00 89.25 97 GLU A N 1
ATOM 723 C CA . GLU A 1 97 ? 4.152 -3.519 -7.981 1.00 89.25 97 GLU A CA 1
ATOM 724 C C . GLU A 1 97 ? 4.022 -4.186 -6.608 1.00 89.25 97 GLU A C 1
ATOM 726 O O . GLU A 1 97 ? 3.132 -3.836 -5.828 1.00 89.25 97 GLU A O 1
ATOM 731 N N . ALA A 1 98 ? 4.963 -5.061 -6.246 1.00 90.06 98 ALA A N 1
ATOM 732 C CA . ALA A 1 98 ? 5.012 -5.659 -4.914 1.00 90.06 98 ALA A CA 1
ATOM 733 C C . ALA A 1 98 ? 5.196 -4.603 -3.806 1.00 90.06 98 ALA A C 1
ATOM 735 O O . ALA A 1 98 ? 4.532 -4.678 -2.766 1.00 90.06 98 ALA A O 1
ATOM 736 N N . MET A 1 99 ? 6.038 -3.583 -4.026 1.00 94.00 99 MET A N 1
ATOM 737 C CA . MET A 1 99 ? 6.191 -2.452 -3.095 1.00 94.00 99 MET A CA 1
ATOM 738 C C . MET A 1 99 ? 4.874 -1.685 -2.922 1.00 94.00 99 MET A C 1
ATOM 740 O O . MET A 1 99 ? 4.447 -1.432 -1.791 1.00 94.00 99 MET A O 1
ATOM 744 N N . ALA A 1 100 ? 4.201 -1.357 -4.029 1.00 95.25 100 ALA A N 1
ATOM 745 C CA . ALA A 1 100 ? 2.914 -0.669 -4.016 1.00 95.25 100 ALA A CA 1
ATOM 746 C C . ALA A 1 100 ? 1.833 -1.495 -3.301 1.00 95.25 100 ALA A C 1
ATOM 748 O O . ALA A 1 100 ? 1.056 -0.951 -2.520 1.00 95.25 100 ALA A O 1
ATOM 749 N N . VAL A 1 101 ? 1.801 -2.814 -3.503 1.00 95.06 101 VAL A N 1
ATOM 750 C CA . VAL A 1 101 ? 0.848 -3.721 -2.847 1.00 95.06 101 VAL A CA 1
ATOM 751 C C . VAL A 1 101 ? 1.102 -3.819 -1.342 1.00 95.06 101 VAL 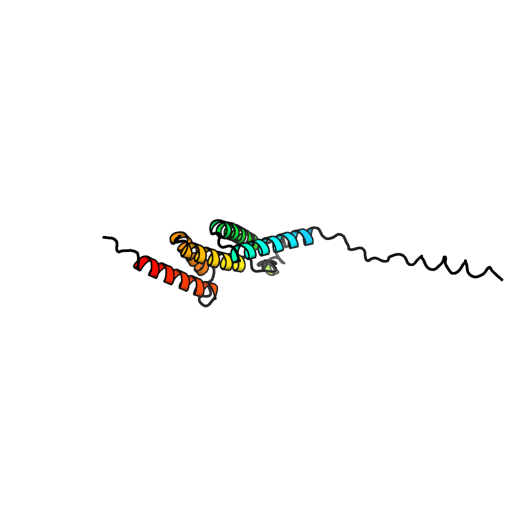A C 1
ATOM 753 O O . VAL A 1 101 ? 0.162 -3.731 -0.549 1.00 95.06 101 VAL A O 1
ATOM 756 N N . ALA A 1 102 ? 2.361 -3.948 -0.925 1.00 95.81 102 ALA A N 1
ATOM 757 C CA . ALA A 1 102 ? 2.725 -3.976 0.488 1.00 95.81 102 ALA A CA 1
ATOM 758 C C . ALA A 1 102 ? 2.385 -2.653 1.201 1.00 95.81 102 ALA A C 1
ATOM 760 O O . ALA A 1 102 ? 1.901 -2.672 2.338 1.00 95.81 102 ALA A O 1
ATOM 761 N N . CYS A 1 103 ? 2.600 -1.521 0.526 1.00 97.69 103 CYS A N 1
ATOM 762 C CA . CYS A 1 103 ? 2.190 -0.202 0.999 1.00 97.69 103 CYS A CA 1
ATOM 763 C C . CYS A 1 103 ? 0.656 -0.084 1.062 1.00 97.69 103 CYS A C 1
ATOM 765 O O . CYS A 1 103 ? 0.120 0.264 2.107 1.00 97.69 103 CYS A O 1
ATOM 767 N N . ALA A 1 104 ? -0.078 -0.503 0.024 1.00 97.56 104 ALA A N 1
ATOM 768 C CA . ALA A 1 104 ? -1.545 -0.483 0.004 1.00 97.56 104 ALA A CA 1
ATOM 769 C C . ALA A 1 104 ? -2.163 -1.282 1.155 1.00 97.56 104 ALA A C 1
ATOM 771 O O . ALA A 1 104 ? -3.153 -0.860 1.752 1.00 97.56 104 ALA A O 1
ATOM 772 N N . LEU A 1 105 ? -1.565 -2.427 1.483 1.00 97.38 105 LEU A N 1
ATOM 773 C CA . LEU A 1 105 ? -1.989 -3.253 2.602 1.00 97.38 105 LEU A CA 1
ATOM 774 C C . LEU A 1 105 ? -1.783 -2.544 3.951 1.00 97.38 105 LEU A C 1
ATOM 776 O O . LEU A 1 105 ? -2.665 -2.594 4.806 1.00 97.38 105 LEU A O 1
ATOM 780 N N . HIS A 1 106 ? -0.650 -1.859 4.126 1.00 98.19 106 HIS A N 1
ATOM 781 C CA . HIS A 1 106 ? -0.374 -1.041 5.311 1.00 98.19 106 HIS A CA 1
ATOM 782 C C . HIS A 1 106 ? -1.353 0.126 5.441 1.00 98.19 106 HIS A C 1
ATOM 784 O O . HIS A 1 106 ? -1.984 0.287 6.482 1.00 98.19 106 HIS A O 1
ATOM 790 N N . THR A 1 107 ? -1.536 0.891 4.365 1.00 98.50 107 THR A N 1
ATOM 791 C CA . THR A 1 107 ? -2.463 2.027 4.309 1.00 98.50 107 THR A CA 1
ATOM 792 C C . THR A 1 107 ? -3.900 1.577 4.582 1.00 98.50 107 THR A C 1
ATOM 794 O O . THR A 1 107 ? -4.624 2.242 5.317 1.00 98.50 107 THR A O 1
ATOM 797 N N . GLY A 1 108 ? -4.308 0.411 4.069 1.00 97.75 108 GLY A N 1
ATOM 798 C CA . GLY A 1 108 ? -5.614 -0.184 4.361 1.00 97.75 108 GLY A CA 1
ATOM 799 C C . GLY A 1 108 ? -5.785 -0.596 5.828 1.00 97.75 108 GLY A C 1
ATOM 800 O O . GLY A 1 108 ? -6.842 -0.357 6.410 1.00 97.75 108 GLY A O 1
ATOM 801 N N . GLU A 1 109 ? -4.755 -1.176 6.454 1.00 97.69 109 GLU A N 1
ATOM 802 C CA . GLU A 1 109 ? -4.757 -1.503 7.890 1.00 97.69 109 GLU A CA 1
ATOM 803 C C . GLU A 1 109 ? -4.823 -0.236 8.755 1.00 97.69 109 GLU A C 1
ATOM 805 O O . GLU A 1 109 ? -5.570 -0.188 9.732 1.00 97.69 109 GLU A O 1
ATOM 810 N N . LEU A 1 110 ? -4.108 0.818 8.366 1.00 98.25 110 LEU A N 1
ATOM 811 C CA . LEU A 1 110 ? -4.137 2.105 9.049 1.00 98.25 110 LEU A CA 1
ATOM 812 C C . LEU A 1 110 ? -5.504 2.791 8.929 1.00 98.25 110 LEU A C 1
ATOM 814 O O . LEU A 1 110 ? -6.060 3.219 9.939 1.00 98.25 110 LEU A O 1
ATOM 818 N N . ALA A 1 111 ? -6.079 2.828 7.723 1.00 97.81 111 ALA A N 1
ATOM 819 C CA . ALA A 1 111 ? -7.420 3.353 7.481 1.00 97.81 111 ALA A CA 1
ATOM 820 C C . ALA A 1 111 ? -8.467 2.609 8.320 1.00 97.81 111 ALA A C 1
ATOM 822 O O . ALA A 1 111 ? -9.317 3.240 8.947 1.00 97.81 111 ALA A O 1
ATOM 823 N N . LEU A 1 112 ? -8.364 1.276 8.398 1.00 96.06 112 LEU A N 1
ATOM 824 C CA . LEU A 1 112 ? -9.236 0.455 9.235 1.00 96.06 112 LEU A CA 1
ATOM 825 C C . LEU A 1 112 ? -9.132 0.857 10.712 1.00 96.06 112 LEU A C 1
ATOM 827 O O . LEU A 1 112 ? -10.153 1.087 11.356 1.00 96.06 112 LEU A O 1
ATOM 831 N N . ASN A 1 113 ? -7.909 0.977 11.233 1.00 94.88 113 ASN A N 1
ATOM 832 C CA . ASN A 1 113 ? -7.662 1.332 12.633 1.00 94.88 113 ASN A CA 1
ATOM 833 C C . ASN A 1 113 ? -8.131 2.754 12.982 1.00 94.88 113 ASN A C 1
ATOM 835 O O . ASN A 1 113 ? -8.480 3.018 14.128 1.00 94.88 113 ASN A O 1
ATOM 839 N N . GLN A 1 114 ? -8.162 3.659 12.002 1.00 95.50 114 GLN A N 1
ATOM 840 C CA . GLN A 1 114 ? -8.660 5.029 12.152 1.00 95.50 114 GLN A CA 1
ATOM 841 C C . GLN A 1 114 ? -10.169 5.165 11.877 1.00 95.50 114 GLN A C 1
ATOM 843 O O . GLN A 1 114 ? -10.694 6.276 11.881 1.00 95.50 114 GLN A O 1
ATOM 848 N N . GLY A 1 115 ? -10.882 4.064 11.613 1.00 94.56 115 GLY A N 1
ATOM 849 C CA . GLY A 1 115 ? -12.320 4.081 11.328 1.00 94.56 115 GLY A CA 1
ATOM 850 C C . GLY A 1 115 ? -12.692 4.561 9.919 1.00 94.56 115 GLY A C 1
ATOM 851 O O . GLY A 1 115 ? -13.875 4.713 9.616 1.00 94.56 115 GLY A O 1
ATOM 852 N N . GLN A 1 116 ? -11.718 4.752 9.027 1.00 96.00 116 GLN A N 1
ATOM 853 C CA . GLN A 1 116 ? -11.929 5.129 7.624 1.00 96.00 116 GLN A CA 1
ATOM 854 C C . GLN A 1 116 ? -12.258 3.885 6.788 1.00 96.00 116 GLN A C 1
ATOM 856 O O . GLN A 1 116 ? -11.479 3.409 5.962 1.00 96.00 116 GLN A O 1
ATOM 861 N N . THR A 1 117 ? -13.429 3.320 7.074 1.00 94.62 117 THR A N 1
ATOM 862 C CA . THR A 1 117 ? -13.864 1.993 6.618 1.00 94.62 117 THR A CA 1
ATOM 863 C C . THR A 1 117 ? -13.981 1.852 5.100 1.00 94.62 117 THR A C 1
ATOM 865 O O . THR A 1 117 ? -13.624 0.798 4.568 1.00 94.62 117 THR A O 1
A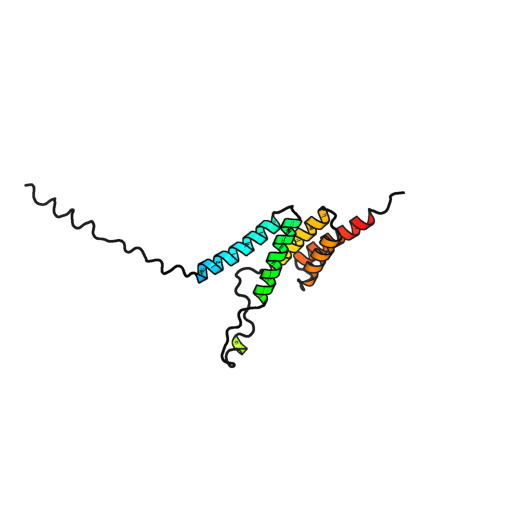TOM 868 N N . ASP A 1 118 ? -14.422 2.897 4.399 1.00 95.06 118 ASP A N 1
ATOM 869 C CA . ASP A 1 118 ? -14.529 2.898 2.935 1.00 95.06 118 ASP A CA 1
ATOM 870 C C . ASP A 1 118 ? -13.145 2.855 2.275 1.00 95.06 118 ASP A C 1
ATOM 872 O O . ASP A 1 118 ? -12.872 1.979 1.455 1.00 95.06 118 ASP A O 1
ATOM 876 N N . ILE A 1 119 ? -12.222 3.709 2.732 1.00 95.81 119 ILE A N 1
ATOM 877 C CA . ILE A 1 119 ? -10.833 3.734 2.249 1.00 95.81 119 ILE A CA 1
ATOM 878 C C . ILE A 1 119 ? -10.150 2.390 2.518 1.00 95.81 119 ILE A C 1
ATOM 880 O O . ILE A 1 119 ? -9.499 1.82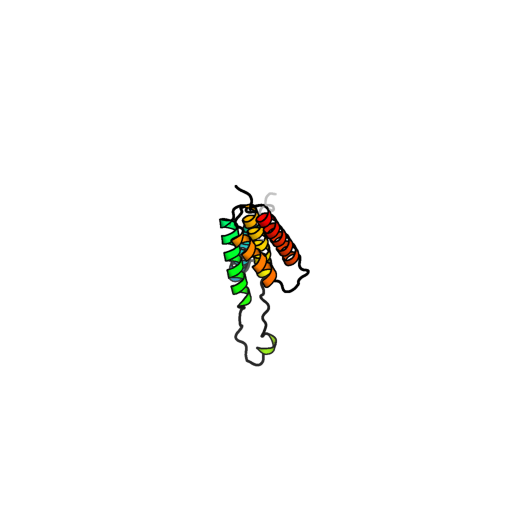8 1.636 1.00 95.81 119 ILE A O 1
ATOM 884 N N . ALA A 1 120 ? -10.330 1.841 3.723 1.00 97.62 120 ALA A N 1
ATOM 885 C CA . ALA A 1 120 ? -9.795 0.533 4.077 1.00 97.62 120 ALA A CA 1
ATOM 886 C C . ALA A 1 120 ? -10.312 -0.557 3.128 1.00 97.62 120 ALA A C 1
ATOM 888 O O . ALA A 1 120 ? -9.529 -1.352 2.607 1.00 97.62 120 ALA A O 1
ATOM 889 N N . ARG A 1 121 ? -11.624 -0.584 2.867 1.00 97.25 121 ARG A N 1
ATOM 890 C CA . ARG A 1 121 ? -12.242 -1.557 1.961 1.00 97.25 121 ARG A CA 1
ATOM 891 C C . ARG A 1 121 ? -11.657 -1.461 0.559 1.00 97.25 121 ARG A C 1
ATOM 893 O O . ARG A 1 121 ? -11.229 -2.483 0.022 1.00 97.25 121 ARG A O 1
ATOM 900 N N . ASP A 1 122 ? -11.618 -0.263 -0.011 1.00 96.81 122 ASP A N 1
ATOM 901 C CA . ASP A 1 122 ? -11.171 -0.047 -1.386 1.00 96.81 122 ASP A CA 1
ATOM 902 C C . ASP A 1 122 ? -9.710 -0.459 -1.574 1.00 96.81 122 ASP A C 1
ATOM 904 O O . ASP A 1 122 ? -9.374 -1.182 -2.520 1.00 96.81 122 ASP A O 1
ATOM 908 N N . LEU A 1 123 ? -8.843 -0.087 -0.629 1.00 97.31 123 LEU A N 1
ATOM 909 C CA . LEU A 1 123 ? -7.434 -0.466 -0.653 1.00 97.31 123 LEU A CA 1
ATOM 910 C C . LEU A 1 123 ? -7.247 -1.982 -0.548 1.00 97.31 123 LEU A C 1
ATOM 912 O O . LEU A 1 123 ? -6.544 -2.569 -1.372 1.00 97.31 123 LEU A O 1
ATOM 916 N N . LEU A 1 124 ? -7.905 -2.640 0.405 1.00 96.81 124 LEU A N 1
ATOM 917 C CA . LEU A 1 124 ? -7.746 -4.081 0.620 1.00 96.81 124 LEU A CA 1
ATOM 918 C C . LEU A 1 124 ? -8.337 -4.907 -0.532 1.00 96.81 124 LEU A C 1
ATOM 920 O O . LEU A 1 124 ? -7.746 -5.907 -0.940 1.00 96.81 124 LEU A O 1
ATOM 924 N N . VAL A 1 125 ? -9.458 -4.474 -1.114 1.00 95.88 125 VAL A N 1
ATOM 925 C CA . VAL A 1 125 ? -10.012 -5.088 -2.331 1.00 95.88 125 VAL A CA 1
ATOM 926 C C . VAL A 1 125 ? -9.065 -4.894 -3.517 1.00 95.88 125 VAL A C 1
ATOM 928 O O . VAL A 1 125 ? -8.896 -5.820 -4.311 1.00 95.88 125 VAL A O 1
ATOM 931 N N . SER A 1 126 ? -8.412 -3.732 -3.639 1.00 94.62 126 SER A N 1
ATOM 932 C CA . SER A 1 126 ? -7.434 -3.497 -4.709 1.00 94.62 126 SER A CA 1
ATOM 933 C C . SER A 1 126 ? -6.235 -4.451 -4.624 1.00 94.62 126 SER A C 1
ATOM 935 O O . SER A 1 126 ? -5.824 -4.985 -5.651 1.00 94.62 126 SER A O 1
ATOM 937 N N . VAL A 1 127 ? -5.747 -4.757 -3.414 1.00 94.19 127 VAL A N 1
ATOM 938 C CA . VAL A 1 127 ? -4.669 -5.740 -3.192 1.00 94.19 127 VAL A CA 1
ATOM 939 C C . VAL A 1 127 ? -5.065 -7.122 -3.715 1.00 94.19 127 VAL A C 1
ATOM 941 O O . VAL A 1 127 ? -4.282 -7.765 -4.410 1.00 94.19 127 VAL A O 1
ATOM 944 N N . ILE A 1 128 ? -6.299 -7.560 -3.441 1.00 93.69 128 ILE A N 1
ATOM 945 C CA . ILE A 1 128 ? -6.805 -8.859 -3.912 1.00 93.69 128 ILE A CA 1
ATOM 946 C C . ILE A 1 128 ? -6.927 -8.888 -5.439 1.00 93.69 128 ILE A C 1
ATOM 948 O O . ILE A 1 128 ? -6.630 -9.903 -6.056 1.00 93.69 128 ILE A O 1
ATOM 952 N N . LYS A 1 129 ? -7.354 -7.785 -6.064 1.00 90.75 129 LYS A N 1
ATOM 953 C CA . LYS A 1 129 ? -7.510 -7.713 -7.526 1.00 90.75 129 LYS A CA 1
ATOM 954 C C . LYS A 1 129 ? -6.176 -7.751 -8.274 1.00 90.75 129 LYS A C 1
ATOM 956 O O . LYS A 1 129 ? -6.130 -8.293 -9.375 1.00 90.75 129 LYS A O 1
ATOM 961 N N . LEU A 1 130 ? -5.125 -7.168 -7.699 1.00 83.81 130 LEU A N 1
ATOM 962 C CA . LEU A 1 130 ? -3.794 -7.130 -8.312 1.00 83.81 130 LEU A CA 1
ATOM 963 C C . LEU A 1 130 ? -3.100 -8.500 -8.251 1.00 83.81 130 LEU A C 1
ATOM 965 O O . LEU A 1 130 ? -2.441 -8.905 -9.202 1.00 83.81 130 LEU A O 1
ATOM 969 N N . HIS A 1 131 ? -3.298 -9.260 -7.173 1.00 78.06 131 HIS A N 1
ATOM 970 C CA . HIS A 1 131 ? -2.673 -10.573 -7.004 1.00 78.06 131 HIS A CA 1
ATOM 971 C C . HIS A 1 131 ? -3.614 -11.719 -7.392 1.00 78.06 13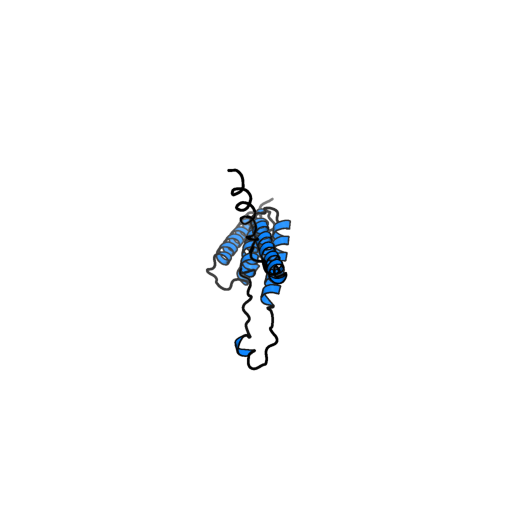1 HIS A C 1
ATOM 973 O O . HIS A 1 131 ? -4.535 -12.070 -6.660 1.00 78.06 131 HIS A O 1
ATOM 979 N N . LYS A 1 132 ? -3.332 -12.364 -8.532 1.00 68.50 132 LYS A N 1
ATOM 980 C CA . LYS A 1 132 ? -4.101 -13.527 -9.021 1.00 68.50 132 LYS A CA 1
ATOM 981 C C . LYS A 1 132 ? -3.878 -14.799 -8.199 1.00 68.50 132 LYS A C 1
ATOM 983 O O . LYS A 1 132 ? -4.703 -15.707 -8.242 1.00 68.50 132 LYS A O 1
ATOM 988 N N . GLU A 1 133 ? -2.769 -14.884 -7.470 1.00 78.00 133 GLU A N 1
ATOM 989 C CA . GLU A 1 133 ? -2.474 -16.027 -6.615 1.00 78.00 133 GLU A CA 1
ATOM 990 C C . GLU A 1 133 ? -3.198 -15.890 -5.270 1.00 78.00 133 GLU A C 1
ATOM 992 O O . GLU A 1 133 ? -2.782 -15.139 -4.380 1.00 78.00 133 GLU A O 1
ATOM 997 N N . GLU A 1 134 ? -4.287 -16.647 -5.111 1.00 68.44 134 GLU A N 1
ATOM 998 C CA . GLU A 1 134 ? -5.147 -16.578 -3.925 1.00 68.44 134 GLU A CA 1
ATOM 999 C C . GLU A 1 134 ? -4.438 -16.937 -2.608 1.00 68.44 134 GLU A C 1
ATOM 1001 O O . GLU A 1 134 ? -4.895 -16.521 -1.540 1.00 68.44 134 GLU A O 1
ATOM 1006 N N . GLY A 1 135 ? -3.344 -17.703 -2.685 1.00 73.31 135 GLY A N 1
ATOM 1007 C CA . GLY A 1 135 ? -2.532 -18.141 -1.547 1.00 73.31 135 GLY A CA 1
ATOM 1008 C C . GLY A 1 135 ? -1.414 -17.176 -1.148 1.00 73.31 135 GLY A C 1
ATOM 1009 O O . GLY A 1 135 ? -0.713 -17.437 -0.171 1.00 73.31 135 GLY A O 1
ATOM 1010 N N . SER A 1 136 ? -1.234 -16.068 -1.870 1.00 87.06 136 SER A N 1
ATOM 1011 C CA . SER A 1 136 ? -0.184 -15.104 -1.541 1.00 87.06 136 SER A CA 1
ATOM 1012 C C . SER A 1 136 ? -0.434 -14.444 -0.179 1.00 87.06 136 SER A C 1
ATOM 1014 O O . SER A 1 136 ? -1.574 -14.182 0.225 1.00 87.06 136 SER A O 1
ATOM 1016 N N . TYR A 1 137 ? 0.655 -14.128 0.529 1.00 90.38 137 TYR A N 1
ATOM 1017 C CA . TYR A 1 137 ? 0.610 -13.452 1.830 1.00 90.38 137 TYR A CA 1
ATOM 1018 C C . TYR A 1 137 ? -0.277 -12.194 1.804 1.00 90.38 137 TYR A C 1
ATOM 1020 O O . TYR A 1 137 ? -1.098 -11.990 2.704 1.00 90.38 137 TYR A O 1
ATOM 1028 N N . TYR A 1 138 ? -0.159 -11.380 0.750 1.00 91.75 138 TYR A N 1
ATOM 1029 C CA . TYR A 1 138 ? -0.910 -10.134 0.600 1.00 91.75 138 TYR A CA 1
ATOM 1030 C C . TYR A 1 138 ? -2.420 -10.369 0.503 1.00 91.75 138 TYR A C 1
ATOM 1032 O O . TYR A 1 138 ? -3.188 -9.702 1.199 1.00 91.75 138 TYR A O 1
ATOM 1040 N N . VAL A 1 139 ? -2.852 -11.355 -0.290 1.00 93.38 139 VAL A N 1
ATOM 1041 C CA . VAL A 1 139 ? -4.274 -11.698 -0.442 1.00 93.38 139 VAL A CA 1
ATOM 1042 C C . VAL A 1 139 ? -4.855 -12.207 0.877 1.00 93.38 139 VAL A C 1
ATOM 1044 O O . VAL A 1 139 ? -5.927 -11.761 1.292 1.00 93.38 139 VAL A O 1
ATOM 1047 N N . LEU A 1 140 ? -4.148 -13.101 1.574 1.00 95.25 140 LEU A N 1
ATOM 1048 C CA . LEU A 1 140 ? -4.602 -13.659 2.853 1.00 95.25 140 LEU A CA 1
ATOM 1049 C C . LEU A 1 140 ? -4.739 -12.583 3.938 1.00 95.25 140 LEU A C 1
ATOM 1051 O O . LEU A 1 140 ? -5.752 -12.520 4.646 1.00 95.25 140 LEU A O 1
ATOM 1055 N N . LYS A 1 141 ? -3.749 -11.694 4.050 1.00 95.56 141 LYS A N 1
ATOM 1056 C CA . LYS A 1 141 ? -3.780 -10.584 5.008 1.00 95.56 141 LYS A CA 1
ATOM 1057 C C . LYS A 1 141 ? -4.878 -9.574 4.652 1.00 95.56 141 LYS A C 1
ATOM 1059 O O . LYS A 1 141 ? -5.605 -9.155 5.553 1.00 95.56 141 LYS A O 1
ATOM 1064 N N . ALA A 1 142 ? -5.082 -9.260 3.370 1.00 96.06 142 ALA A N 1
ATOM 1065 C CA . ALA A 1 142 ? -6.169 -8.385 2.928 1.00 96.06 142 ALA A CA 1
ATOM 1066 C C . ALA A 1 142 ? -7.558 -8.962 3.251 1.00 96.06 142 ALA A C 1
ATOM 1068 O O . ALA A 1 142 ? -8.392 -8.270 3.837 1.00 96.06 142 ALA A O 1
ATOM 1069 N N . LYS A 1 143 ? -7.790 -10.252 2.963 1.00 95.38 143 LYS A N 1
ATOM 1070 C CA . LYS A 1 143 ? -9.030 -10.964 3.324 1.00 95.38 143 LYS A CA 1
ATOM 1071 C C . LYS A 1 143 ? -9.280 -10.939 4.835 1.00 95.38 143 LYS A C 1
ATOM 1073 O O . LYS A 1 143 ? -10.400 -10.689 5.272 1.00 95.38 143 LYS A O 1
ATOM 1078 N N . THR A 1 144 ? -8.232 -11.135 5.634 1.00 95.81 144 THR A N 1
ATOM 1079 C CA . THR A 1 144 ? -8.319 -11.087 7.103 1.00 95.81 144 THR A CA 1
ATOM 1080 C C . THR A 1 144 ? -8.746 -9.703 7.602 1.00 95.81 144 THR A C 1
ATOM 1082 O O . THR A 1 144 ? -9.607 -9.598 8.474 1.00 95.81 144 THR A O 1
ATOM 1085 N N . LEU A 1 145 ? -8.175 -8.630 7.049 1.00 95.75 145 LEU A N 1
ATOM 1086 C CA . LEU A 1 145 ? -8.536 -7.257 7.416 1.00 95.75 145 LEU A CA 1
ATOM 1087 C C . LEU A 1 145 ? -9.964 -6.895 6.969 1.00 95.75 145 LEU A C 1
ATOM 1089 O O . LEU A 1 145 ? -10.708 -6.291 7.738 1.00 95.75 145 LEU A O 1
ATOM 1093 N N . LEU A 1 146 ? -10.388 -7.336 5.781 1.00 95.25 146 LEU A N 1
ATOM 1094 C CA . LEU A 1 146 ? -11.770 -7.171 5.311 1.00 95.25 146 LEU A CA 1
ATOM 1095 C C . LEU A 1 146 ? -12.780 -7.918 6.194 1.00 95.25 146 LEU A C 1
ATOM 1097 O O . LEU A 1 146 ? -13.860 -7.398 6.470 1.00 95.25 146 LEU A O 1
ATOM 1101 N N . ALA A 1 147 ? -12.432 -9.109 6.687 1.00 94.44 147 ALA A N 1
ATOM 1102 C CA . ALA A 1 147 ? -13.277 -9.838 7.628 1.00 94.44 147 ALA A CA 1
ATOM 1103 C C . ALA A 1 147 ? -13.442 -9.074 8.955 1.00 94.44 147 ALA A C 1
ATOM 1105 O O . ALA A 1 147 ? -14.559 -8.965 9.461 1.00 94.44 147 ALA A O 1
ATOM 1106 N N . LYS A 1 148 ? -12.359 -8.479 9.482 1.00 91.00 148 LYS A N 1
ATOM 1107 C CA . LYS A 1 148 ? -12.423 -7.604 10.668 1.00 91.00 148 LYS A CA 1
ATOM 1108 C C . LYS A 1 148 ? -13.322 -6.391 10.435 1.00 91.00 148 LYS A C 1
ATOM 1110 O O . LYS A 1 148 ? -14.107 -6.043 11.311 1.00 91.00 148 LYS A O 1
ATOM 1115 N N . LEU A 1 149 ? -13.244 -5.785 9.250 1.00 89.25 149 LEU A N 1
ATOM 1116 C CA . LEU A 1 149 ? -14.099 -4.663 8.875 1.00 89.25 149 LEU A CA 1
ATOM 1117 C C . LEU A 1 149 ? -15.589 -5.046 8.915 1.00 89.25 149 LEU A C 1
ATOM 1119 O O . LEU A 1 149 ? -16.395 -4.333 9.510 1.00 89.25 149 LEU A O 1
ATOM 1123 N N . GLY A 1 150 ? -15.949 -6.194 8.333 1.00 79.94 150 GLY A N 1
ATOM 1124 C CA . GLY A 1 150 ? -17.327 -6.700 8.345 1.00 79.94 150 GLY A CA 1
ATOM 1125 C C . GLY A 1 150 ? -17.852 -7.016 9.750 1.00 79.94 150 GLY A C 1
ATOM 1126 O O . GLY A 1 150 ? -19.027 -6.794 10.033 1.00 79.94 150 GLY A O 1
ATOM 1127 N N . GLN A 1 151 ? -16.983 -7.482 10.651 1.00 77.50 151 GLN A N 1
ATOM 1128 C CA . GLN A 1 151 ? -17.335 -7.725 12.052 1.00 77.50 151 GLN A CA 1
ATOM 1129 C C . GLN A 1 151 ? -17.529 -6.420 12.835 1.00 77.50 151 GLN A C 1
ATOM 1131 O O . GLN A 1 151 ? -18.488 -6.316 13.592 1.00 77.50 151 GLN A O 1
ATOM 1136 N N . GLY A 1 152 ? -16.680 -5.407 12.621 1.00 59.78 152 GLY A N 1
ATOM 1137 C CA . GLY A 1 152 ? -16.796 -4.101 13.282 1.00 59.78 152 GLY A CA 1
ATOM 1138 C C . GLY A 1 152 ? -18.078 -3.340 12.924 1.00 59.78 152 GLY A C 1
ATOM 1139 O O . GLY A 1 152 ? -18.685 -2.719 13.791 1.00 59.78 152 GLY A O 1
ATOM 1140 N N . ILE A 1 153 ? -18.549 -3.459 11.677 1.00 57.25 153 ILE A N 1
ATOM 1141 C CA . ILE A 1 153 ? -19.824 -2.865 11.232 1.00 57.25 153 ILE A CA 1
ATOM 1142 C C . ILE A 1 153 ? -21.021 -3.497 11.965 1.00 57.25 153 ILE A C 1
ATOM 1144 O O . ILE A 1 153 ? -21.985 -2.806 12.284 1.00 57.25 153 ILE A O 1
ATOM 1148 N N . ASN A 1 154 ? -20.950 -4.791 12.289 1.00 50.09 154 ASN A N 1
ATOM 1149 C CA . ASN A 1 154 ? -22.037 -5.512 12.956 1.00 50.09 154 ASN A CA 1
ATOM 1150 C C . ASN A 1 154 ? -22.189 -5.141 14.449 1.00 50.09 154 ASN A C 1
ATOM 1152 O O . ASN A 1 154 ? -23.224 -5.413 15.047 1.00 50.09 154 ASN A O 1
ATOM 1156 N N . VAL A 1 155 ? -21.180 -4.501 15.056 1.00 53.38 155 VAL A N 1
ATOM 1157 C CA . VAL A 1 155 ? -21.193 -4.097 16.478 1.00 53.38 155 VAL A CA 1
ATOM 1158 C C . VAL A 1 155 ? -21.711 -2.658 16.672 1.00 53.38 155 VAL A C 1
ATOM 1160 O O . VAL A 1 155 ? -22.024 -2.267 17.791 1.00 53.38 155 VAL A O 1
ATOM 1163 N N . SER A 1 156 ? -21.879 -1.867 15.604 1.00 50.19 156 SER A N 1
ATOM 1164 C CA . SER A 1 156 ? -22.182 -0.424 15.701 1.00 50.19 156 SER A CA 1
ATOM 1165 C C . SER A 1 156 ? -23.669 -0.033 15.587 1.00 50.19 156 SER A C 1
ATOM 1167 O O . SER A 1 156 ? -23.973 1.152 15.450 1.00 50.19 156 SER A O 1
ATOM 1169 N N . PHE A 1 157 ? -24.618 -0.967 15.676 1.00 48.88 157 PHE A N 1
ATOM 1170 C CA . PHE A 1 157 ? -26.054 -0.647 15.607 1.00 48.88 157 PHE A CA 1
ATOM 1171 C C . PHE A 1 157 ? -26.785 -1.009 16.900 1.00 48.88 157 PHE A C 1
ATOM 1173 O O . PHE A 1 157 ? -27.584 -1.938 16.934 1.00 48.88 157 PHE A O 1
ATOM 1180 N N . ASN A 1 158 ? -26.516 -0.269 17.975 1.00 45.53 158 ASN A N 1
ATOM 1181 C CA . ASN A 1 158 ? -27.487 -0.120 19.059 1.00 45.53 158 ASN A CA 1
ATOM 1182 C C . ASN A 1 158 ? -27.210 1.167 19.840 1.00 45.53 158 ASN A C 1
ATOM 1184 O O . ASN A 1 158 ? -26.426 1.190 20.784 1.00 45.53 158 ASN A O 1
ATOM 1188 N N . VAL A 1 159 ? -27.872 2.244 19.417 1.00 44.44 159 VAL A N 1
ATOM 1189 C CA . VAL A 1 159 ? -28.147 3.404 20.267 1.00 44.44 159 VAL A CA 1
ATOM 1190 C C . VAL A 1 159 ? -29.634 3.723 20.093 1.00 44.44 159 VAL A C 1
ATOM 1192 O O . VAL A 1 159 ? -30.061 4.246 19.061 1.00 44.44 159 VAL A O 1
ATOM 1195 N N . HIS A 1 160 ? -30.422 3.321 21.084 1.00 38.88 160 HIS A N 1
ATOM 1196 C CA . HIS A 1 160 ? -31.734 3.872 21.411 1.00 38.88 160 HIS A CA 1
ATOM 1197 C C . HIS A 1 160 ? -31.710 4.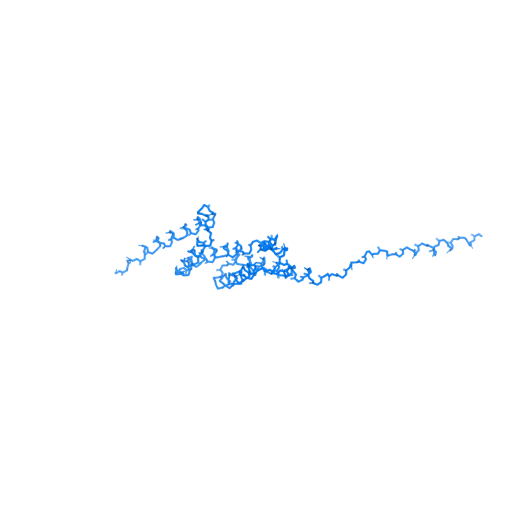222 22.893 1.00 38.88 160 HIS A C 1
ATOM 1199 O O . HIS A 1 160 ? -31.169 3.396 23.665 1.00 38.88 160 HIS A O 1
#

Solvent-accessible surface area (backbone atoms only — not comparable to full-atom values): 9524 Å² total; per-residue (Å²): 143,86,85,77,76,72,73,76,64,74,75,75,80,78,76,75,83,81,67,79,75,78,63,78,77,51,65,69,58,54,57,51,50,51,53,52,52,48,55,51,47,40,44,52,48,25,69,68,55,87,50,61,69,58,20,50,52,32,28,50,53,32,45,53,50,29,52,58,48,67,68,44,81,83,74,92,55,62,78,84,52,35,80,79,52,75,75,60,72,58,86,60,97,60,65,44,56,59,47,24,42,57,26,31,50,46,38,15,52,48,24,44,77,70,66,39,53,67,63,13,49,55,34,27,52,49,45,42,71,73,46,85,55,74,84,37,70,67,33,50,53,29,53,53,53,51,52,52,51,59,54,56,63,72,71,71,81,82,89,131

Foldseek 3Di:
DPDDPPVVVVVPPPPDDPPPPPDPPPVVVVVLVVVLVVLVVLLVCLQPDLDLVSLVVSLVVLVVVLVVLCVDDDDPDDPVCCVVCVDPRRPRPDNSVVSSLSSLLSSLLSCVVVVVLVSNLVSLVVSCVVDPPCPDPSNVSSVVSVVVSVVVVVVPPDDD